Protein AF-A0A6G7VA61-F1 (afdb_monomer_lite)

Organism: NCBI:txid2699430

Secondary structure (DSSP, 8-state):
-EEPPP---STTEEEEEEEEEEEEEETTTEEEEEEEEEEEEEETTEEEEEEEEEEEEEEEE---TTEEEEEEEEEEEEEEESS---SSSTB---S---SEEEEEEEEEEEEEPSSSS---EEEEEEEEEEEE-PPPPS-TTS---

Foldseek 3Di:
DDWDDWDDLDPFKTKTKDKDWDKDDPPDFKIKIKIKMWMWIDGDQADIKIKIKIKIWMWGWDDDPQWPTKIKGKMKMKMAMPADLCDPAGRRDVDDHFRIKIKIWMKIWTWGDPPDPDIDTDMDMDIDMDTDHDDHDRHPPDDPD

Radius of gyration: 19.62 Å; chains: 1; bounding box: 44×31×59 Å

Sequence (145 aa):
MRPLYRQDLGPGQQTCGVAAEGWQALGSRLSLSGTLELHDYQGHEVADNRGMFGRLGLSYRLKRDGFAYLNMGPFIDYRRFDDNLSHFILGHGGYYSPQRDLGLGLSLDFQTLEGRLWLLKGSLYAAWRTQEQDPSPWFPLADDG

Structure (mmCIF, N/CA/C/O backbone):
data_AF-A0A6G7VA61-F1
#
_entry.id   AF-A0A6G7VA61-F1
#
loop_
_atom_site.group_PDB
_atom_site.id
_atom_site.type_symbol
_atom_site.label_atom_id
_atom_site.label_alt_id
_atom_site.label_comp_id
_atom_site.label_asym_id
_atom_site.label_entity_id
_atom_site.label_seq_id
_atom_site.pdbx_PDB_ins_code
_atom_site.Cartn_x
_atom_site.Cartn_y
_atom_site.Cartn_z
_atom_site.occupancy
_atom_site.B_iso_or_equiv
_atom_site.auth_seq_id
_atom_site.auth_comp_id
_atom_site.auth_asym_id
_atom_site.auth_atom_id
_atom_site.pdbx_PDB_model_num
ATOM 1 N N . MET A 1 1 ? -12.706 -8.164 -10.865 1.00 42.44 1 MET A N 1
ATOM 2 C CA . MET A 1 1 ? -11.954 -7.333 -11.824 1.00 42.44 1 MET A CA 1
ATOM 3 C C . MET A 1 1 ? -12.658 -6.006 -11.950 1.00 42.44 1 MET A C 1
ATOM 5 O O . MET A 1 1 ? -13.834 -5.989 -12.295 1.00 42.44 1 MET A O 1
ATOM 9 N N . ARG A 1 2 ? -11.970 -4.921 -11.606 1.00 33.16 2 ARG A N 1
ATOM 10 C CA . ARG A 1 2 ? -12.436 -3.559 -11.874 1.00 33.16 2 ARG A CA 1
ATOM 11 C C . ARG A 1 2 ? -11.537 -2.968 -12.965 1.00 33.16 2 ARG A C 1
ATOM 13 O O . ARG A 1 2 ? -10.323 -3.142 -12.859 1.00 33.16 2 ARG A O 1
ATOM 20 N N . PRO A 1 3 ? -12.094 -2.333 -14.008 1.00 35.91 3 PRO A N 1
ATOM 21 C CA . PRO A 1 3 ? -11.285 -1.576 -14.953 1.00 35.91 3 PRO A CA 1
ATOM 22 C C . PRO A 1 3 ? -10.681 -0.370 -14.225 1.00 35.91 3 PRO A C 1
ATOM 24 O O . PRO A 1 3 ? -11.387 0.324 -13.488 1.00 35.91 3 PRO A O 1
ATOM 27 N N . LEU A 1 4 ? -9.378 -0.145 -14.395 1.00 44.03 4 LEU A N 1
ATOM 28 C CA . LEU A 1 4 ? -8.726 1.067 -13.899 1.00 44.03 4 LEU A CA 1
ATOM 29 C C . LEU A 1 4 ? -9.097 2.236 -14.823 1.00 44.03 4 LEU A C 1
ATOM 31 O O . LEU A 1 4 ? -9.185 2.082 -16.040 1.00 44.03 4 LEU A O 1
ATOM 35 N N . TYR A 1 5 ? -9.417 3.386 -14.229 1.00 39.16 5 TYR A N 1
ATOM 36 C CA . TYR A 1 5 ? -9.895 4.567 -14.949 1.00 39.16 5 TYR A CA 1
ATOM 37 C C . TYR A 1 5 ? -8.766 5.208 -15.770 1.00 39.16 5 TYR A C 1
ATOM 39 O O . TYR A 1 5 ? -7.636 5.299 -15.295 1.00 39.16 5 TYR A O 1
ATOM 47 N N . ARG A 1 6 ? -9.112 5.683 -16.973 1.00 40.00 6 ARG A N 1
ATOM 48 C CA . ARG A 1 6 ? -8.244 6.403 -17.918 1.00 40.00 6 ARG A CA 1
ATOM 49 C C . ARG A 1 6 ? -7.504 7.547 -17.216 1.00 40.00 6 ARG A C 1
ATOM 51 O O . ARG A 1 6 ? -8.148 8.473 -16.723 1.00 40.00 6 ARG A O 1
ATOM 58 N N . GLN A 1 7 ? -6.175 7.498 -17.194 1.00 39.62 7 GLN A N 1
ATOM 59 C CA . GLN A 1 7 ? -5.337 8.631 -16.795 1.00 39.62 7 GLN A CA 1
ATOM 60 C C . GLN A 1 7 ? -4.510 9.087 -17.996 1.00 39.62 7 GLN A C 1
ATOM 62 O O . GLN A 1 7 ? -3.729 8.304 -18.537 1.00 39.62 7 GLN A O 1
ATOM 67 N N . ASP A 1 8 ? -4.705 10.342 -18.406 1.00 37.84 8 ASP A N 1
ATOM 68 C CA . ASP A 1 8 ? -3.910 10.992 -19.448 1.00 37.84 8 ASP A CA 1
ATOM 69 C C . ASP A 1 8 ? -2.605 11.485 -18.806 1.00 37.84 8 ASP A C 1
ATOM 71 O O . ASP A 1 8 ? -2.599 12.453 -18.043 1.00 37.84 8 ASP A O 1
ATOM 75 N N . LEU A 1 9 ? -1.504 10.776 -19.062 1.00 48.62 9 LEU A N 1
ATOM 76 C CA . LEU A 1 9 ? -0.188 11.040 -18.457 1.00 48.62 9 LEU A CA 1
ATOM 77 C C . LEU A 1 9 ? 0.726 11.921 -19.333 1.00 48.62 9 LEU A C 1
ATOM 79 O O . LEU A 1 9 ? 1.875 12.160 -18.976 1.00 48.62 9 LEU A O 1
ATOM 83 N N . GLY A 1 10 ? 0.209 12.450 -20.445 1.00 43.44 10 GLY A N 1
ATOM 84 C CA . GLY A 1 10 ? 0.925 13.294 -21.405 1.00 43.44 10 GLY A CA 1
ATOM 85 C C . GLY A 1 10 ? 0.209 13.326 -22.763 1.00 43.44 10 GLY A C 1
ATOM 86 O O . GLY A 1 10 ? -0.808 12.645 -22.930 1.00 43.44 10 GLY A O 1
ATOM 87 N N . PRO A 1 11 ? 0.686 14.112 -23.747 1.00 40.56 11 PRO A N 1
ATOM 88 C CA . PRO A 1 11 ? 0.062 14.167 -25.065 1.00 40.56 11 PRO A CA 1
ATOM 89 C C . PRO A 1 11 ? 0.225 12.821 -25.791 1.00 40.56 11 PRO A C 1
ATOM 91 O O . PRO A 1 11 ? 1.300 12.501 -26.278 1.00 40.56 11 PRO A O 1
ATOM 94 N N . GLY A 1 12 ? -0.858 12.040 -25.870 1.00 49.84 12 GLY A N 1
ATOM 95 C CA . GLY A 1 12 ? -0.956 10.856 -26.734 1.00 49.84 12 GLY A CA 1
ATOM 96 C C . GLY A 1 12 ? -0.703 9.491 -26.083 1.00 49.84 12 GLY A C 1
ATOM 97 O O . GLY A 1 12 ? -0.805 8.488 -26.788 1.00 49.84 12 GLY A O 1
ATOM 98 N N . GLN A 1 13 ? -0.430 9.418 -24.775 1.00 53.78 13 GLN A N 1
ATOM 99 C CA . GLN A 1 13 ? -0.236 8.145 -24.068 1.00 53.78 13 GLN A CA 1
ATOM 100 C C . GLN A 1 13 ? -1.526 7.690 -23.373 1.00 53.78 13 GLN A C 1
ATOM 102 O O . GLN A 1 13 ? -2.049 8.371 -22.491 1.00 53.78 13 GLN A O 1
ATOM 107 N N . GLN A 1 14 ? -2.030 6.525 -23.770 1.00 58.81 14 GLN A N 1
ATOM 108 C CA . GLN A 1 14 ? -3.190 5.858 -23.192 1.00 58.81 14 GLN A CA 1
ATOM 109 C C . GLN A 1 14 ? -2.745 4.716 -22.278 1.00 58.81 14 GLN A C 1
ATOM 111 O O . GLN A 1 14 ? -1.788 3.999 -22.558 1.00 58.81 14 GLN A O 1
ATOM 116 N N . THR A 1 15 ? -3.469 4.532 -21.178 1.00 61.81 15 THR A N 1
ATOM 117 C CA . THR A 1 15 ? -3.230 3.444 -20.227 1.00 61.81 15 THR A CA 1
ATOM 118 C C . THR A 1 15 ? -4.479 2.584 -20.122 1.00 61.81 15 THR A C 1
ATOM 120 O O . THR A 1 15 ? -5.577 3.086 -19.871 1.00 61.81 15 THR A O 1
ATOM 123 N N . CYS A 1 16 ? -4.321 1.283 -20.345 1.00 70.69 16 CYS A N 1
ATOM 124 C CA . CYS A 1 16 ? -5.367 0.289 -20.151 1.00 70.69 16 CYS A CA 1
ATOM 125 C C . CYS A 1 16 ? -4.881 -0.723 -19.117 1.00 70.69 16 CYS A C 1
ATOM 127 O O . CYS A 1 16 ? -3.758 -1.202 -19.202 1.00 70.69 16 CYS A O 1
ATOM 129 N N . GLY A 1 17 ? -5.709 -1.080 -18.137 1.00 73.81 17 GLY A N 1
ATOM 130 C CA . GLY A 1 17 ? -5.261 -1.987 -17.085 1.00 73.81 17 GLY A CA 1
ATOM 131 C C . GLY A 1 17 ? -6.378 -2.749 -16.398 1.00 73.81 17 GLY A C 1
ATOM 132 O O . GLY A 1 17 ? -7.547 -2.349 -16.401 1.00 73.81 17 GLY A O 1
ATOM 133 N N . VAL A 1 18 ? -5.995 -3.865 -15.787 1.00 79.62 18 VAL A N 1
ATOM 134 C CA . VAL A 1 18 ? -6.867 -4.715 -14.980 1.00 79.62 18 VAL A CA 1
ATOM 135 C C . VAL A 1 18 ? -6.378 -4.737 -13.540 1.00 79.62 18 VAL A C 1
ATOM 137 O O . VAL A 1 18 ? -5.198 -4.952 -13.278 1.00 79.62 18 VAL A O 1
ATOM 140 N N . ALA A 1 19 ? -7.309 -4.556 -12.602 1.00 83.81 19 ALA A N 1
ATOM 141 C CA . ALA A 1 19 ? -7.051 -4.694 -11.175 1.00 83.81 19 ALA A CA 1
ATOM 142 C C . ALA A 1 19 ? -7.840 -5.862 -10.567 1.00 83.81 19 ALA A C 1
ATOM 144 O O . ALA A 1 19 ? -9.041 -6.056 -10.828 1.00 83.81 19 ALA A O 1
ATOM 145 N N . ALA A 1 20 ? -7.163 -6.607 -9.699 1.00 86.81 20 ALA A N 1
ATOM 146 C CA . ALA A 1 20 ? -7.731 -7.580 -8.784 1.00 86.81 20 ALA A CA 1
ATOM 147 C C . ALA A 1 20 ? -7.361 -7.192 -7.347 1.00 86.81 20 ALA A C 1
ATOM 149 O O . ALA A 1 20 ? -6.193 -7.021 -7.018 1.00 86.81 20 ALA A O 1
ATOM 150 N N . GLU A 1 21 ? -8.366 -7.068 -6.488 1.00 93.00 21 GLU A N 1
ATOM 151 C CA . GLU A 1 21 ? -8.207 -6.727 -5.075 1.00 93.00 21 GLU A CA 1
ATOM 152 C C . GLU A 1 21 ? -9.018 -7.701 -4.218 1.00 93.00 21 GLU A C 1
ATOM 154 O O . GLU A 1 21 ? -10.080 -8.173 -4.636 1.00 93.00 21 GLU A O 1
ATOM 159 N N . GLY A 1 22 ? -8.523 -8.018 -3.025 1.00 92.88 22 GLY A N 1
ATOM 160 C CA . GLY A 1 22 ? -9.185 -8.941 -2.115 1.00 92.88 22 GLY A CA 1
ATOM 161 C C . GLY A 1 22 ? -8.678 -8.829 -0.685 1.00 92.88 22 GLY A C 1
ATOM 162 O O . GLY A 1 22 ? -7.584 -8.331 -0.420 1.00 92.88 22 GLY A O 1
ATOM 163 N N . TRP A 1 23 ? -9.492 -9.304 0.252 1.00 94.50 23 TRP A N 1
ATOM 164 C CA . TRP A 1 23 ? -9.124 -9.399 1.656 1.00 94.50 23 TRP A CA 1
ATOM 165 C C . TRP A 1 23 ? -9.755 -10.630 2.302 1.00 94.50 23 TRP A C 1
ATOM 167 O O . TRP A 1 23 ? -10.821 -11.093 1.903 1.00 94.50 23 TRP A O 1
ATOM 177 N N . GLN A 1 24 ? -9.084 -11.144 3.325 1.00 97.00 24 GLN A N 1
ATOM 178 C CA . GLN A 1 24 ? -9.478 -12.318 4.086 1.00 97.00 24 GLN A CA 1
ATOM 179 C C . GLN A 1 24 ? -9.349 -11.993 5.574 1.00 97.00 24 GLN A C 1
ATOM 181 O O . GLN A 1 24 ? -8.280 -11.598 6.041 1.00 97.00 24 GLN A O 1
ATOM 186 N N . ALA A 1 25 ? -10.420 -12.178 6.346 1.00 95.75 25 ALA A N 1
ATOM 187 C CA . ALA A 1 25 ? -10.326 -12.125 7.802 1.00 95.75 25 ALA A CA 1
ATOM 188 C C . ALA A 1 25 ? -9.573 -13.361 8.327 1.00 95.75 25 ALA A C 1
ATOM 190 O O . ALA A 1 25 ? -9.934 -14.498 8.028 1.00 95.75 25 ALA A O 1
ATOM 191 N N . LEU A 1 26 ? -8.544 -13.130 9.139 1.00 95.19 26 LEU A N 1
ATOM 192 C CA . LEU A 1 26 ? -7.741 -14.141 9.824 1.00 95.19 26 LEU A CA 1
ATOM 193 C C . LEU A 1 26 ? -8.120 -14.143 11.313 1.00 95.19 26 LEU A C 1
ATOM 195 O O . LEU A 1 26 ? -7.370 -13.713 12.189 1.00 95.19 26 LEU A O 1
ATOM 199 N N . GLY A 1 27 ? -9.350 -14.567 11.603 1.00 92.25 27 GLY A N 1
ATOM 200 C CA . GLY A 1 27 ? -9.932 -14.505 12.944 1.00 92.25 27 GLY A CA 1
ATOM 201 C C . GLY A 1 27 ? -10.637 -13.175 13.233 1.00 92.25 27 GLY A C 1
ATOM 202 O O . GLY A 1 27 ? -11.170 -12.526 12.338 1.00 92.25 27 GLY A O 1
ATOM 203 N N . SER A 1 28 ? -10.696 -12.779 14.509 1.00 91.69 28 SER A N 1
ATOM 204 C CA . SER A 1 28 ? -11.579 -11.683 14.955 1.00 91.69 28 SER A CA 1
ATOM 205 C C . SER A 1 28 ? -10.990 -10.275 14.829 1.00 91.69 28 SER A C 1
ATOM 207 O O . SER A 1 28 ? -11.729 -9.292 14.922 1.00 91.69 28 SER A O 1
ATOM 209 N N . ARG A 1 29 ? -9.667 -10.153 14.669 1.00 95.38 29 ARG A N 1
ATOM 210 C CA . ARG A 1 29 ? -8.967 -8.856 14.651 1.00 95.38 29 ARG A CA 1
ATOM 211 C C . ARG A 1 29 ? -7.907 -8.722 13.570 1.00 95.38 29 ARG A C 1
ATOM 213 O O . ARG A 1 29 ? -7.470 -7.605 13.343 1.00 95.38 29 ARG A O 1
ATOM 220 N N . LEU A 1 30 ? -7.484 -9.806 12.933 1.00 96.88 30 LEU A N 1
ATOM 221 C CA . LEU A 1 30 ? -6.461 -9.767 11.896 1.00 96.88 30 LEU A CA 1
ATOM 222 C C . LEU A 1 30 ? -7.124 -9.938 10.528 1.00 96.88 30 LEU A C 1
ATOM 224 O O . LEU A 1 30 ? -8.077 -10.705 10.394 1.00 96.88 30 LEU A O 1
ATOM 228 N N . SER A 1 31 ? -6.625 -9.244 9.516 1.00 96.81 31 SER A N 1
ATOM 229 C CA . SER A 1 31 ? -7.001 -9.447 8.121 1.00 96.81 31 SER A CA 1
ATOM 230 C C . SER A 1 31 ? -5.772 -9.407 7.226 1.00 96.81 31 SER A C 1
ATOM 232 O O . SER A 1 31 ? -4.848 -8.635 7.468 1.00 96.81 31 SER A O 1
ATOM 234 N N . LEU A 1 32 ? -5.789 -10.229 6.185 1.00 96.88 32 LEU A N 1
ATOM 235 C CA . LEU A 1 32 ? -4.845 -10.195 5.076 1.00 96.88 32 LEU A CA 1
ATOM 236 C C . LEU A 1 32 ? -5.513 -9.486 3.899 1.00 96.88 32 LEU A C 1
ATOM 238 O O . LEU A 1 32 ? -6.673 -9.769 3.608 1.00 96.88 32 LEU A O 1
ATOM 242 N N . SER A 1 33 ? -4.803 -8.595 3.223 1.00 95.75 33 SER A N 1
ATOM 243 C CA . SER A 1 33 ? -5.248 -7.937 1.996 1.00 95.75 33 SER A CA 1
ATOM 244 C C . SER A 1 33 ? -4.230 -8.122 0.879 1.00 95.75 33 SER A C 1
ATOM 246 O O . SER A 1 33 ? -3.032 -8.281 1.126 1.00 95.75 33 SER A O 1
ATOM 248 N N . GLY A 1 34 ? -4.724 -8.118 -0.355 1.00 94.31 34 GLY A N 1
ATOM 249 C CA . GLY A 1 34 ? -3.907 -8.237 -1.548 1.00 94.31 34 GLY A CA 1
ATOM 250 C C . GLY A 1 34 ? -4.486 -7.448 -2.712 1.00 94.31 34 GLY A C 1
ATOM 251 O O . GLY A 1 34 ? -5.696 -7.468 -2.939 1.00 94.31 34 GLY A O 1
ATOM 252 N N . THR A 1 35 ? -3.603 -6.790 -3.455 1.00 92.62 35 THR A N 1
ATOM 253 C CA . THR A 1 35 ? -3.915 -6.088 -4.699 1.00 92.62 35 THR A CA 1
ATOM 254 C C . THR A 1 35 ? -2.909 -6.506 -5.759 1.00 92.62 35 THR A C 1
ATOM 256 O O . THR A 1 35 ? -1.712 -6.585 -5.486 1.00 92.62 35 THR A O 1
ATOM 259 N N . LEU A 1 36 ? -3.400 -6.760 -6.964 1.00 88.69 36 LEU A N 1
ATOM 260 C CA . LEU A 1 36 ? -2.607 -6.990 -8.157 1.00 88.69 36 LEU A CA 1
ATOM 261 C C . LEU A 1 36 ? -3.183 -6.139 -9.285 1.00 88.69 36 LEU A C 1
ATOM 263 O O . LEU A 1 36 ? -4.378 -6.207 -9.574 1.00 88.69 36 LEU A O 1
ATOM 267 N N . GLU A 1 37 ? -2.331 -5.361 -9.929 1.00 85.31 37 GLU A N 1
ATOM 268 C CA . GLU A 1 37 ? -2.670 -4.535 -11.077 1.00 85.31 37 GLU A CA 1
ATOM 269 C C . GLU A 1 37 ? -1.711 -4.850 -12.216 1.00 85.31 37 GLU A C 1
ATOM 271 O O . GLU A 1 37 ? -0.500 -4.950 -12.012 1.00 85.31 37 GLU A O 1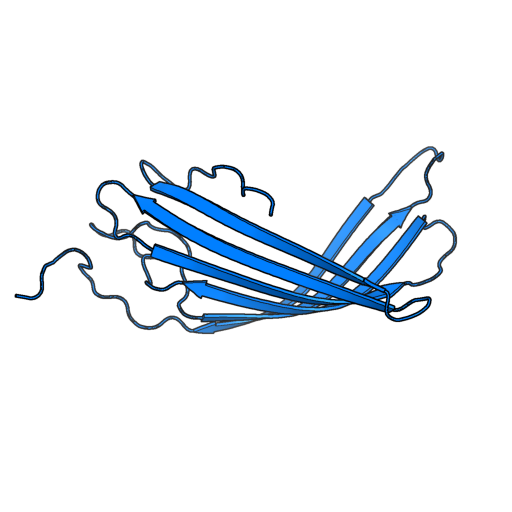
ATOM 276 N N . LEU A 1 38 ? -2.268 -4.994 -13.411 1.00 79.38 38 LEU A N 1
ATOM 277 C CA . LEU A 1 38 ? -1.527 -5.132 -14.655 1.00 79.38 38 LEU A CA 1
ATOM 278 C C . LEU A 1 38 ? -1.948 -3.983 -15.561 1.00 79.38 38 LEU A C 1
ATOM 280 O O . LEU A 1 38 ? -3.144 -3.772 -15.772 1.00 79.38 38 LEU A O 1
ATOM 284 N N . HIS A 1 39 ? -0.971 -3.255 -16.075 1.00 76.06 39 HIS A N 1
ATOM 285 C CA . HIS A 1 39 ? -1.147 -2.071 -16.900 1.00 76.06 39 HIS A CA 1
ATOM 286 C C . HIS A 1 39 ? -0.423 -2.267 -18.227 1.00 76.06 39 HIS A C 1
ATOM 288 O O . HIS A 1 39 ? 0.706 -2.751 -18.257 1.00 76.06 39 HIS A O 1
ATOM 294 N N . ASP A 1 40 ? -1.076 -1.865 -19.305 1.00 69.44 40 ASP A N 1
ATOM 295 C CA . ASP A 1 40 ? -0.547 -1.778 -20.658 1.00 69.44 40 ASP A CA 1
ATOM 296 C C . ASP A 1 40 ? -0.587 -0.292 -21.053 1.00 69.44 40 ASP A C 1
ATOM 298 O O . ASP A 1 40 ? -1.627 0.374 -20.956 1.00 69.44 40 ASP A O 1
ATOM 302 N N . TYR A 1 41 ? 0.579 0.253 -21.379 1.00 62.03 41 TYR A N 1
ATOM 303 C CA . TYR A 1 41 ? 0.789 1.646 -21.745 1.00 62.03 41 TYR A CA 1
ATOM 304 C C . TYR A 1 41 ? 0.998 1.697 -23.256 1.00 62.03 41 TYR A C 1
ATOM 306 O O . TYR A 1 41 ? 2.016 1.210 -23.737 1.00 62.03 41 TYR A O 1
ATOM 314 N N . GLN A 1 42 ? 0.062 2.312 -23.978 1.00 55.84 42 GLN A N 1
ATOM 315 C CA . GLN A 1 42 ? 0.107 2.466 -25.434 1.00 55.84 42 GLN A CA 1
ATOM 316 C C . GLN A 1 42 ? 0.223 3.947 -25.775 1.00 55.84 42 GLN A C 1
ATOM 318 O O . GLN A 1 42 ? -0.589 4.756 -25.321 1.00 55.84 42 GLN A O 1
ATOM 323 N N . GLY A 1 43 ? 1.225 4.325 -26.562 1.00 49.47 43 GLY A N 1
ATOM 324 C CA . GLY A 1 43 ? 1.441 5.705 -26.994 1.00 49.47 43 GLY A CA 1
ATOM 325 C C . GLY A 1 43 ? 1.589 5.813 -28.508 1.00 49.47 43 GLY A C 1
ATOM 326 O O . GLY A 1 43 ? 2.111 4.917 -29.159 1.00 49.47 43 GLY A O 1
ATOM 327 N N . HIS A 1 44 ? 1.141 6.926 -29.088 1.00 43.06 44 HIS A N 1
ATOM 328 C CA . HIS A 1 44 ? 1.532 7.286 -30.453 1.00 43.06 44 HIS A CA 1
ATOM 329 C C . HIS A 1 44 ? 2.951 7.881 -30.399 1.00 43.06 44 HIS A C 1
ATOM 331 O O . HIS A 1 44 ? 3.153 8.857 -29.683 1.00 43.06 44 HIS A O 1
ATOM 337 N N . GLU A 1 45 ? 3.919 7.285 -31.107 1.00 42.22 45 GLU A N 1
ATOM 338 C CA . GLU A 1 45 ? 5.351 7.676 -31.112 1.00 42.22 45 GLU A CA 1
ATOM 339 C C . GLU A 1 45 ? 6.134 7.428 -29.795 1.00 42.22 45 GLU A C 1
ATOM 341 O O . GLU A 1 45 ? 7.213 7.987 -29.590 1.00 42.22 45 GLU A O 1
ATOM 346 N N . VAL A 1 46 ? 5.635 6.548 -28.915 1.00 47.69 46 VAL A N 1
ATOM 347 C CA . VAL A 1 46 ? 6.309 6.105 -27.676 1.00 47.69 46 VAL A CA 1
ATOM 348 C C . VAL A 1 46 ? 6.250 4.579 -27.602 1.00 47.69 46 VAL A C 1
ATOM 350 O O . VAL A 1 46 ? 5.226 4.005 -27.962 1.00 47.69 46 VAL A O 1
ATOM 353 N N . ALA A 1 47 ? 7.329 3.925 -27.162 1.00 50.00 47 ALA A N 1
ATOM 354 C CA . ALA A 1 47 ? 7.363 2.468 -27.031 1.00 50.00 47 ALA A CA 1
ATOM 355 C C . ALA A 1 47 ? 6.273 1.955 -26.069 1.00 50.00 47 ALA A C 1
ATOM 357 O O . ALA A 1 47 ? 6.015 2.563 -25.023 1.00 50.00 47 ALA A O 1
ATOM 358 N N . ASP A 1 48 ? 5.645 0.835 -26.435 1.00 53.88 48 ASP A N 1
ATOM 359 C CA . ASP A 1 48 ? 4.686 0.145 -25.575 1.00 53.88 48 ASP A CA 1
ATOM 360 C C . ASP A 1 48 ? 5.388 -0.290 -24.285 1.00 53.88 48 ASP A C 1
ATOM 362 O O . ASP A 1 48 ? 6.503 -0.804 -24.321 1.00 53.88 48 ASP A O 1
ATOM 366 N N . ASN A 1 49 ? 4.744 -0.102 -23.134 1.00 57.22 49 ASN A N 1
ATOM 367 C CA . ASN A 1 49 ? 5.306 -0.521 -21.851 1.00 57.22 49 ASN A CA 1
ATOM 368 C C . ASN A 1 49 ? 4.258 -1.290 -21.059 1.00 57.22 49 ASN A C 1
ATOM 370 O O . ASN A 1 49 ? 3.068 -0.981 -21.106 1.00 57.22 49 ASN A O 1
ATOM 374 N N . ARG A 1 50 ? 4.685 -2.289 -20.295 1.00 64.44 50 ARG A N 1
ATOM 375 C CA . ARG A 1 50 ? 3.805 -3.023 -19.390 1.00 64.44 50 ARG A CA 1
ATOM 376 C C . ARG A 1 50 ? 4.278 -2.825 -17.970 1.00 64.44 50 ARG A C 1
ATOM 378 O O . ARG A 1 50 ? 5.457 -2.949 -17.660 1.00 64.44 50 ARG A O 1
ATOM 385 N N . GLY A 1 51 ? 3.334 -2.489 -17.103 1.00 71.94 51 GLY A N 1
ATOM 386 C CA . GLY A 1 51 ? 3.570 -2.299 -15.682 1.00 71.94 51 GLY A CA 1
ATOM 387 C C . GLY A 1 51 ? 2.812 -3.339 -14.878 1.00 71.94 51 GLY A C 1
ATOM 388 O O . GLY A 1 51 ? 1.645 -3.614 -15.152 1.00 71.94 51 GLY A O 1
ATOM 389 N N . MET A 1 52 ? 3.437 -3.880 -13.839 1.00 80.50 52 MET A N 1
ATOM 390 C CA . MET A 1 52 ? 2.719 -4.591 -12.788 1.00 80.50 52 MET A CA 1
ATOM 391 C C . MET A 1 52 ? 2.882 -3.874 -11.458 1.00 80.50 52 MET A C 1
ATOM 393 O O . MET A 1 52 ? 3.956 -3.367 -11.125 1.00 80.50 52 MET A O 1
ATOM 397 N N . PHE A 1 53 ? 1.822 -3.906 -10.662 1.00 85.19 53 PHE A N 1
ATOM 398 C CA . PHE A 1 53 ? 1.858 -3.526 -9.263 1.00 85.19 53 PHE A CA 1
ATOM 399 C C . PHE A 1 53 ? 1.240 -4.634 -8.418 1.00 85.19 53 PHE A C 1
ATOM 401 O O . PHE A 1 53 ? 0.143 -5.106 -8.696 1.00 85.19 53 PHE A O 1
ATOM 408 N N . GLY A 1 54 ? 1.946 -5.046 -7.375 1.00 89.88 54 GLY A N 1
ATOM 409 C CA . GLY A 1 54 ? 1.459 -5.984 -6.379 1.00 89.88 54 GLY A CA 1
ATOM 410 C C . GLY A 1 54 ? 1.588 -5.378 -4.993 1.00 89.88 54 GLY A C 1
ATOM 411 O O . GLY A 1 54 ? 2.623 -4.807 -4.664 1.00 89.88 54 GLY A O 1
ATOM 412 N N . ARG A 1 55 ? 0.568 -5.528 -4.153 1.00 94.00 55 ARG A N 1
ATOM 413 C CA . ARG A 1 55 ? 0.633 -5.177 -2.732 1.00 94.00 55 ARG A CA 1
ATOM 414 C C . ARG A 1 55 ? 0.036 -6.290 -1.893 1.00 94.00 55 ARG A C 1
ATOM 416 O O . ARG A 1 55 ? -1.031 -6.801 -2.213 1.00 94.00 55 ARG A O 1
ATOM 423 N N . LEU A 1 56 ? 0.700 -6.609 -0.789 1.00 96.31 56 LEU A N 1
ATOM 424 C CA . LEU A 1 56 ? 0.193 -7.481 0.263 1.00 96.31 56 LEU A CA 1
ATOM 425 C C . LEU A 1 56 ? 0.243 -6.735 1.594 1.00 96.31 56 LEU A C 1
ATOM 427 O O . LEU A 1 56 ? 1.233 -6.075 1.906 1.00 96.31 56 LEU A O 1
ATOM 431 N N . GLY A 1 57 ? -0.823 -6.840 2.381 1.00 96.50 57 GLY A N 1
ATOM 432 C CA . GLY A 1 57 ? -0.951 -6.153 3.662 1.00 96.50 57 GLY A CA 1
ATOM 433 C C . GLY A 1 57 ? -1.498 -7.061 4.751 1.00 96.50 57 GLY A C 1
ATOM 434 O O . GLY A 1 57 ? -2.413 -7.847 4.521 1.00 96.50 57 GLY A O 1
ATOM 435 N N . LEU A 1 58 ? -0.961 -6.932 5.959 1.00 97.38 58 LEU A N 1
ATOM 436 C CA . LEU A 1 58 ? -1.570 -7.469 7.170 1.00 97.38 58 LEU A CA 1
ATOM 437 C C . LEU A 1 58 ? -2.114 -6.302 7.981 1.00 97.38 58 LEU A C 1
ATOM 439 O O . LEU A 1 58 ? -1.400 -5.342 8.252 1.00 97.38 58 LEU A O 1
ATOM 443 N N . SER A 1 59 ? -3.368 -6.394 8.403 1.00 97.12 59 SER A N 1
ATOM 444 C CA . SER A 1 59 ? -4.018 -5.346 9.185 1.00 97.12 59 SER A CA 1
ATOM 445 C C . SER A 1 59 ? -4.596 -5.920 10.466 1.00 97.12 59 SER A C 1
ATOM 447 O O . SER A 1 59 ? -5.319 -6.914 10.457 1.00 97.12 59 SER A O 1
ATOM 449 N N . TYR A 1 60 ? -4.297 -5.268 11.580 1.00 97.81 60 TYR A N 1
ATOM 450 C CA . TYR A 1 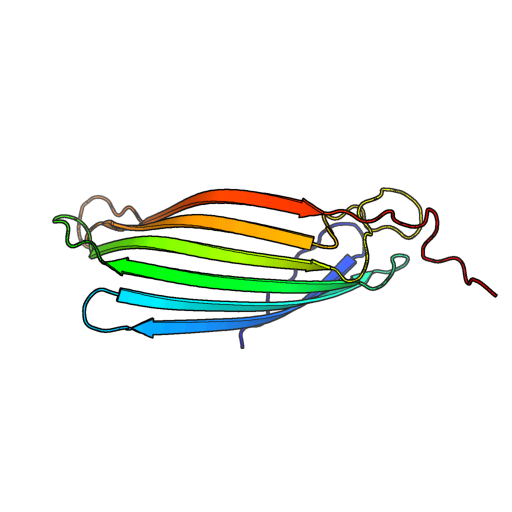60 ? -4.840 -5.558 12.893 1.00 97.81 60 TYR A CA 1
ATOM 451 C C . TYR A 1 60 ? -5.843 -4.477 13.300 1.00 97.81 60 TYR A C 1
ATOM 453 O O . TYR A 1 60 ? -5.533 -3.284 13.301 1.00 97.81 60 TYR A O 1
ATOM 461 N N . ARG A 1 61 ? -7.049 -4.899 13.678 1.00 96.75 61 ARG A N 1
ATOM 462 C CA . ARG A 1 61 ? -8.132 -4.038 14.149 1.00 96.75 61 ARG A CA 1
ATOM 463 C C . ARG A 1 61 ? -7.921 -3.671 15.614 1.00 96.75 61 ARG A C 1
ATOM 465 O O . ARG A 1 61 ? -8.137 -4.483 16.520 1.00 96.75 61 ARG A O 1
ATOM 472 N N . LEU A 1 62 ? -7.575 -2.413 15.846 1.00 95.81 62 LEU A N 1
ATOM 473 C CA . LEU A 1 62 ? -7.551 -1.785 17.156 1.00 95.81 62 LEU A CA 1
ATOM 474 C C . LEU A 1 62 ? -8.974 -1.431 17.589 1.00 95.81 62 LEU A C 1
ATOM 476 O O . LEU A 1 62 ? -9.727 -0.772 16.87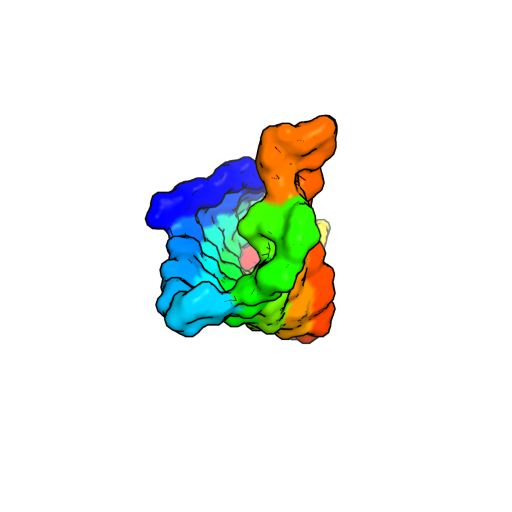3 1.00 95.81 62 LEU A O 1
ATOM 480 N N . LYS A 1 63 ? -9.345 -1.853 18.797 1.00 94.44 63 LYS A N 1
ATOM 481 C CA . LYS A 1 63 ? -10.599 -1.429 19.422 1.00 94.44 63 LYS A CA 1
ATOM 482 C C . LYS A 1 63 ? -10.339 -0.140 20.187 1.00 94.44 63 LYS A C 1
ATOM 484 O O . LYS A 1 63 ? -9.627 -0.161 21.190 1.00 94.44 63 LYS A O 1
ATOM 489 N N . ARG A 1 64 ? -10.897 0.969 19.707 1.00 93.94 64 ARG A N 1
ATOM 490 C CA . ARG A 1 64 ? -10.799 2.268 20.369 1.00 93.94 64 ARG A CA 1
ATOM 491 C C . ARG A 1 64 ? -12.146 2.970 20.341 1.00 93.94 64 ARG A C 1
ATOM 493 O O . ARG A 1 64 ? -12.756 3.093 19.282 1.00 93.94 64 ARG A O 1
ATOM 500 N N . ASP A 1 65 ? -12.579 3.448 21.500 1.00 93.75 65 ASP A N 1
ATOM 501 C CA . ASP A 1 65 ? -13.816 4.213 21.607 1.00 93.75 65 ASP A CA 1
ATOM 502 C C . ASP A 1 65 ? -13.746 5.471 20.738 1.00 93.75 65 ASP A C 1
ATOM 504 O O . ASP A 1 65 ? -12.706 6.124 20.639 1.00 93.75 65 ASP A O 1
ATOM 508 N N . GLY A 1 66 ? -14.857 5.795 20.079 1.00 92.94 66 GLY A N 1
ATOM 509 C CA . GLY A 1 66 ? -14.928 6.911 19.133 1.00 92.94 66 GLY A CA 1
ATOM 510 C C . GLY A 1 66 ? -14.568 6.554 17.688 1.00 92.94 66 GLY A C 1
ATOM 511 O O . GLY A 1 66 ? -14.843 7.364 16.801 1.00 92.94 66 GLY A O 1
ATOM 512 N N . PHE A 1 67 ? -14.055 5.347 17.426 1.00 95.38 67 PHE A N 1
ATOM 513 C CA . PHE A 1 67 ? -13.753 4.857 16.079 1.00 95.38 67 PHE A CA 1
ATOM 514 C C . PHE A 1 67 ? -14.713 3.741 15.657 1.00 95.38 67 PHE A C 1
ATOM 516 O O . PHE A 1 67 ? -14.923 2.779 16.392 1.00 95.38 67 PHE A O 1
ATOM 523 N N . ALA A 1 68 ? -15.275 3.859 14.452 1.00 95.25 68 ALA A N 1
ATOM 524 C CA . ALA A 1 68 ? -16.000 2.774 13.793 1.00 95.25 68 ALA A CA 1
ATOM 525 C C . ALA A 1 68 ? -15.027 1.660 13.378 1.00 95.25 68 ALA A C 1
ATOM 527 O O . ALA A 1 68 ? -15.291 0.475 13.580 1.00 95.25 68 ALA A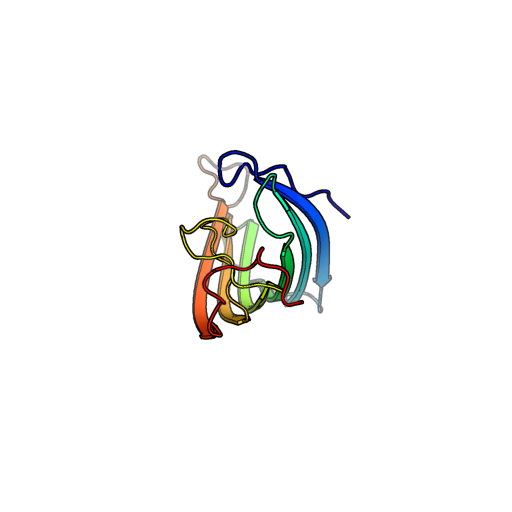 O 1
ATOM 528 N N . TYR A 1 69 ? -13.863 2.053 12.859 1.00 94.94 69 TYR A N 1
ATOM 529 C CA . TYR A 1 69 ? -12.727 1.165 12.678 1.00 94.94 69 TYR A CA 1
ATOM 530 C C . TYR A 1 69 ? -11.413 1.925 12.848 1.00 94.94 69 TYR A C 1
ATOM 532 O O . TYR A 1 69 ? -11.313 3.120 12.570 1.00 94.94 69 TYR A O 1
ATOM 540 N N . LEU A 1 70 ? -10.402 1.193 13.300 1.00 97.06 70 LEU A N 1
ATOM 541 C CA . LEU A 1 70 ? -9.021 1.636 13.390 1.00 97.06 70 LEU A CA 1
ATOM 542 C C . LEU A 1 70 ? -8.157 0.411 13.098 1.00 97.06 70 LEU A C 1
ATOM 544 O O . LEU A 1 70 ? -8.059 -0.490 13.926 1.00 97.06 70 LEU A O 1
ATOM 548 N N . ASN A 1 71 ? -7.599 0.334 11.900 1.00 97.12 71 ASN A N 1
ATOM 549 C CA . ASN A 1 71 ? -6.794 -0.789 11.444 1.00 97.12 71 ASN A CA 1
ATOM 550 C C . ASN A 1 71 ? -5.366 -0.312 11.234 1.00 97.12 71 ASN A C 1
ATOM 552 O O . ASN A 1 71 ? -5.156 0.753 10.667 1.00 97.12 71 ASN A O 1
ATOM 556 N N . MET A 1 72 ? -4.388 -1.098 11.661 1.00 97.19 72 MET A N 1
ATOM 557 C CA . MET A 1 72 ? -2.988 -0.812 11.370 1.00 97.19 72 MET A CA 1
ATOM 558 C C . MET A 1 72 ? -2.223 -2.074 11.044 1.00 97.19 72 MET A C 1
ATOM 560 O O . MET A 1 72 ? -2.546 -3.143 11.558 1.00 97.19 72 MET A O 1
ATOM 564 N N . GLY A 1 73 ? -1.170 -1.950 10.256 1.00 96.81 73 GLY A N 1
ATOM 565 C CA . GLY A 1 73 ? -0.221 -3.038 10.117 1.00 96.81 73 GLY A CA 1
ATOM 566 C C . GLY A 1 73 ? 0.706 -2.901 8.923 1.00 96.81 73 GLY A C 1
ATOM 567 O O . GLY A 1 73 ? 0.655 -1.896 8.199 1.00 96.81 73 GLY A O 1
ATOM 568 N N . PRO A 1 74 ? 1.611 -3.879 8.773 1.00 97.12 74 PRO A N 1
ATOM 569 C CA . PRO A 1 74 ? 2.627 -3.839 7.750 1.00 97.12 74 PRO A CA 1
ATOM 570 C C . PRO A 1 74 ? 2.058 -4.144 6.372 1.00 97.12 74 PRO A C 1
ATOM 572 O O . PRO A 1 74 ? 1.122 -4.930 6.214 1.00 97.12 74 PRO A O 1
ATOM 575 N N . PHE A 1 75 ? 2.688 -3.558 5.367 1.00 95.94 75 PHE A N 1
ATOM 576 C CA . PHE A 1 75 ? 2.486 -3.915 3.977 1.00 95.94 75 PHE A CA 1
ATOM 577 C C . PHE A 1 75 ? 3.822 -4.023 3.262 1.00 95.94 75 PHE A C 1
ATOM 579 O O . PHE A 1 75 ? 4.804 -3.378 3.632 1.00 95.94 75 PHE A O 1
ATOM 586 N N . ILE A 1 76 ? 3.814 -4.812 2.200 1.00 93.31 76 ILE A N 1
ATOM 587 C CA . ILE A 1 76 ? 4.856 -4.852 1.189 1.00 93.31 76 ILE A CA 1
ATOM 588 C C . ILE A 1 76 ? 4.199 -4.563 -0.156 1.00 93.31 76 ILE A C 1
ATOM 590 O O . ILE A 1 76 ? 3.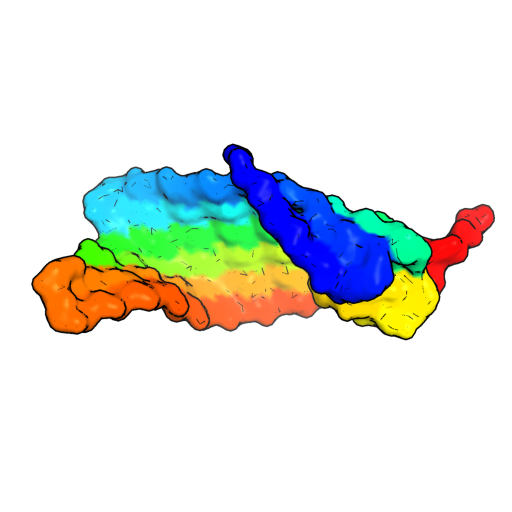118 -5.082 -0.449 1.00 93.31 76 ILE A O 1
ATOM 594 N N . ASP A 1 77 ? 4.816 -3.709 -0.957 1.00 91.44 77 ASP A N 1
ATOM 595 C CA . ASP A 1 77 ? 4.412 -3.491 -2.336 1.00 91.44 77 ASP A CA 1
ATOM 596 C C . ASP A 1 77 ? 5.589 -3.560 -3.286 1.00 91.44 77 ASP A C 1
ATOM 598 O O . ASP A 1 77 ? 6.733 -3.306 -2.923 1.00 91.44 77 ASP A O 1
ATOM 602 N N . TYR A 1 78 ? 5.275 -3.970 -4.501 1.00 84.50 78 TYR A N 1
ATOM 603 C CA . TYR A 1 78 ? 6.219 -4.168 -5.567 1.00 84.50 78 TYR A CA 1
ATOM 604 C C . TYR A 1 78 ? 5.652 -3.567 -6.841 1.00 84.50 78 TYR A C 1
ATOM 606 O O . TYR A 1 78 ? 4.514 -3.861 -7.215 1.00 84.50 78 TYR A O 1
ATOM 614 N N . ARG A 1 79 ? 6.445 -2.745 -7.517 1.00 81.69 79 ARG A N 1
ATOM 615 C CA . ARG A 1 79 ? 6.129 -2.228 -8.841 1.00 81.69 79 ARG A CA 1
ATOM 616 C C . ARG A 1 79 ? 7.281 -2.524 -9.781 1.00 81.69 79 ARG A C 1
ATOM 618 O O . ARG A 1 79 ? 8.446 -2.369 -9.427 1.00 81.69 79 ARG A O 1
ATOM 625 N N . ARG A 1 80 ? 6.939 -2.955 -10.984 1.00 72.69 80 ARG A N 1
ATOM 626 C CA . ARG A 1 80 ? 7.895 -3.201 -12.057 1.00 72.69 80 ARG A CA 1
ATOM 627 C C . ARG A 1 80 ? 7.294 -2.743 -13.368 1.00 72.69 80 ARG A C 1
ATOM 629 O O . ARG A 1 80 ? 6.108 -2.972 -13.597 1.00 72.69 80 ARG A O 1
ATOM 636 N N . PHE A 1 81 ? 8.131 -2.145 -14.198 1.00 59.81 81 PHE A N 1
ATOM 637 C CA . PHE A 1 81 ? 7.858 -1.886 -15.603 1.00 59.81 81 PHE A CA 1
ATOM 638 C C . PHE A 1 81 ? 8.807 -2.719 -16.461 1.00 59.81 81 PHE A C 1
ATOM 640 O O . PHE A 1 81 ? 9.908 -3.048 -16.007 1.00 59.81 81 PHE A O 1
ATOM 647 N N . ASP A 1 82 ? 8.361 -3.099 -17.654 1.00 57.97 82 ASP A N 1
ATOM 648 C CA . ASP A 1 82 ? 9.178 -3.865 -18.595 1.00 57.97 82 ASP A CA 1
ATOM 649 C C . ASP A 1 82 ? 10.303 -2.989 -19.174 1.00 57.97 82 ASP A C 1
ATOM 651 O O . ASP A 1 82 ? 11.450 -3.432 -19.184 1.00 57.97 82 ASP A O 1
ATOM 655 N N . ASP A 1 83 ? 10.016 -1.719 -19.493 1.00 51.59 83 ASP A N 1
ATOM 656 C CA . ASP A 1 83 ? 10.994 -0.770 -20.043 1.00 51.59 83 ASP A CA 1
ATOM 657 C C . ASP A 1 83 ? 11.119 0.529 -19.227 1.00 51.59 83 ASP A C 1
ATOM 659 O O . ASP A 1 83 ? 10.147 1.053 -18.672 1.00 51.59 83 ASP A O 1
ATOM 663 N N . ASN A 1 84 ? 12.333 1.090 -19.172 1.00 49.34 84 ASN A N 1
ATOM 664 C CA . ASN A 1 84 ? 12.613 2.370 -18.517 1.00 49.34 84 ASN A CA 1
ATOM 665 C C . ASN A 1 84 ? 12.465 3.541 -19.508 1.00 49.34 84 ASN A C 1
ATOM 667 O O . ASN A 1 84 ? 13.444 4.023 -20.065 1.00 49.34 84 ASN A O 1
ATOM 671 N N . LEU A 1 85 ? 11.239 4.035 -19.699 1.00 51.59 85 LEU A N 1
ATOM 672 C CA . LEU A 1 85 ? 10.919 5.159 -20.596 1.00 51.59 85 LEU A CA 1
ATOM 673 C C . LEU A 1 85 ? 10.857 6.516 -19.870 1.00 51.59 85 LEU A C 1
ATOM 675 O O . LEU A 1 85 ? 10.101 7.411 -20.261 1.00 51.59 85 LEU A O 1
ATOM 679 N N . SER A 1 86 ? 11.627 6.667 -18.786 1.00 47.72 86 SER A N 1
ATOM 680 C CA . SER A 1 86 ? 11.577 7.841 -17.902 1.00 47.72 86 SER A CA 1
ATOM 681 C C . SER A 1 86 ? 12.240 9.103 -18.464 1.00 47.72 86 SER A C 1
ATOM 683 O O . SER A 1 86 ? 12.124 10.174 -17.864 1.00 47.72 86 SER A O 1
ATOM 685 N N . HIS A 1 87 ? 12.923 9.013 -19.608 1.00 42.31 87 HIS A N 1
ATOM 686 C CA . HIS A 1 87 ? 13.632 10.144 -20.202 1.00 42.31 87 HIS A CA 1
ATOM 687 C C . HIS A 1 87 ? 12.709 11.021 -21.077 1.00 42.31 87 HIS A C 1
ATOM 689 O O . HIS A 1 87 ? 11.612 10.630 -21.455 1.00 42.31 87 HIS A O 1
ATOM 695 N N . PHE A 1 88 ? 13.148 12.244 -21.397 1.00 48.50 88 PHE A N 1
ATOM 696 C CA . PHE A 1 88 ? 12.395 13.228 -22.202 1.00 48.50 88 PHE A CA 1
ATOM 697 C C . PHE A 1 88 ? 12.959 13.371 -23.630 1.00 48.50 88 PHE A C 1
ATOM 699 O O . PHE A 1 88 ? 13.080 14.474 -24.160 1.00 48.50 88 PHE A O 1
ATOM 706 N N . ILE A 1 89 ? 13.376 12.257 -24.232 1.00 40.22 89 ILE A N 1
ATOM 707 C CA . ILE A 1 89 ? 13.950 12.173 -25.587 1.00 40.22 89 ILE A CA 1
ATOM 708 C C . ILE A 1 89 ? 13.008 11.388 -26.512 1.00 40.22 89 ILE A C 1
ATOM 710 O O . ILE A 1 89 ? 12.194 10.608 -26.029 1.00 40.22 89 ILE A O 1
ATOM 714 N N . LEU A 1 90 ? 13.088 11.612 -27.832 1.00 36.56 90 LEU A N 1
ATOM 715 C CA . LEU A 1 90 ? 12.243 10.946 -28.842 1.00 36.56 90 LEU A CA 1
ATOM 716 C C . LEU A 1 90 ? 12.208 9.419 -28.621 1.00 36.56 90 LEU A C 1
ATOM 718 O O . LEU A 1 90 ? 13.254 8.773 -28.594 1.00 36.56 90 LEU A O 1
ATOM 722 N N . GLY A 1 91 ? 11.004 8.863 -28.444 1.00 42.53 91 GLY A N 1
ATOM 723 C CA . GLY A 1 91 ? 10.767 7.452 -28.113 1.00 42.53 91 GLY A CA 1
ATOM 724 C C . GLY A 1 91 ? 10.572 7.141 -26.623 1.00 42.53 91 GLY A C 1
ATOM 725 O O . GLY A 1 91 ? 10.202 6.018 -26.291 1.00 42.53 91 GLY A O 1
ATOM 726 N N . HIS A 1 92 ? 10.760 8.116 -25.727 1.00 38.47 92 HIS A N 1
ATOM 727 C CA . HIS A 1 92 ? 10.490 7.995 -24.290 1.00 38.47 92 HIS A CA 1
ATOM 728 C C . HIS A 1 92 ? 9.258 8.805 -23.862 1.00 38.47 92 HIS A C 1
ATOM 730 O O . HIS A 1 92 ? 8.966 9.856 -24.427 1.00 38.47 92 HIS A O 1
ATOM 736 N N . GLY A 1 93 ? 8.537 8.322 -22.845 1.00 50.41 93 GLY A N 1
ATOM 737 C CA . GLY A 1 93 ? 7.242 8.873 -22.421 1.00 50.41 93 GLY A CA 1
ATOM 738 C C . GLY A 1 93 ? 7.300 9.897 -21.282 1.00 50.41 93 GLY A C 1
ATOM 739 O O . GLY A 1 93 ? 6.271 10.467 -20.932 1.00 50.41 93 GLY A O 1
ATOM 740 N N . GLY A 1 94 ? 8.466 10.129 -20.665 1.00 48.00 94 GLY A N 1
ATOM 741 C CA . GLY A 1 94 ? 8.606 11.065 -19.540 1.00 48.00 94 GLY A CA 1
ATOM 742 C C . GLY A 1 94 ? 7.853 10.649 -18.264 1.00 48.00 94 GLY A C 1
ATOM 743 O O . GLY A 1 94 ? 7.608 11.485 -17.392 1.00 48.0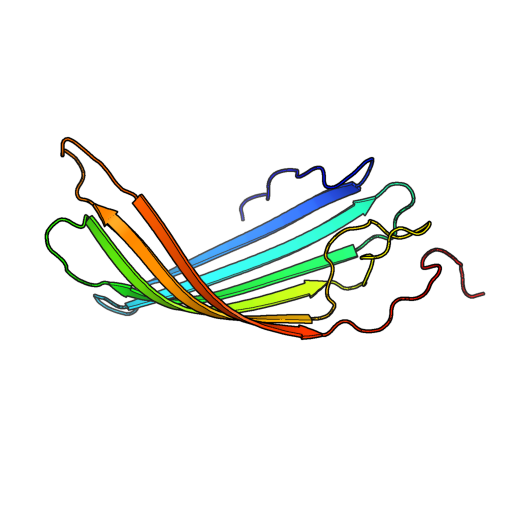0 94 GLY A O 1
ATOM 744 N N . TYR A 1 95 ? 7.471 9.371 -18.142 1.00 53.44 95 TYR A N 1
ATOM 745 C CA . TYR A 1 95 ? 6.746 8.827 -16.990 1.00 53.44 95 TYR A CA 1
ATOM 746 C C . TYR A 1 95 ? 7.659 8.002 -16.071 1.00 53.44 95 TYR A C 1
ATOM 748 O O . TYR A 1 95 ? 8.638 7.396 -16.495 1.00 53.44 95 TYR A O 1
ATOM 756 N N . TYR A 1 96 ? 7.321 7.963 -14.782 1.00 47.09 96 TYR A N 1
ATOM 757 C CA . TYR A 1 96 ? 8.062 7.222 -13.764 1.00 47.09 96 TYR A CA 1
ATOM 758 C C . TYR A 1 96 ? 7.921 5.696 -13.940 1.00 47.09 96 TYR A C 1
ATOM 760 O O . TYR A 1 96 ? 6.986 5.091 -13.413 1.00 47.09 96 TYR A O 1
ATOM 768 N N . SER A 1 97 ? 8.864 5.074 -14.654 1.00 44.91 97 SER A N 1
ATOM 769 C CA . SER A 1 97 ? 8.908 3.633 -14.959 1.00 44.91 97 SER A CA 1
ATOM 770 C C . SER A 1 97 ? 10.195 2.957 -14.436 1.00 44.91 97 SER A C 1
ATOM 772 O O . SER A 1 97 ? 11.087 2.647 -15.228 1.00 44.91 97 SER A O 1
ATOM 774 N N . PRO A 1 98 ? 10.364 2.757 -13.114 1.00 50.12 98 PRO A N 1
ATOM 775 C CA . PRO A 1 98 ? 11.514 2.017 -12.585 1.00 50.12 98 PRO A CA 1
ATOM 776 C C . PRO A 1 98 ? 11.448 0.532 -12.992 1.00 50.12 98 PRO A C 1
ATOM 778 O O . PRO A 1 98 ? 10.370 -0.066 -12.925 1.00 50.12 98 PRO A O 1
ATOM 781 N N . GLN A 1 99 ? 12.583 -0.101 -13.341 1.00 57.41 99 GLN A N 1
ATOM 782 C CA . GLN A 1 99 ? 12.612 -1.563 -13.540 1.00 57.41 99 GLN A CA 1
ATOM 783 C C . GLN A 1 99 ? 12.207 -2.306 -12.265 1.00 57.41 99 GLN A C 1
ATOM 785 O O . GLN A 1 99 ? 11.603 -3.379 -12.338 1.00 57.41 99 GLN A O 1
ATOM 790 N N . ARG A 1 100 ? 12.520 -1.753 -11.086 1.00 60.53 100 ARG A N 1
ATOM 791 C CA . ARG A 1 100 ? 12.180 -2.397 -9.822 1.00 60.53 100 ARG A CA 1
ATOM 792 C C . ARG A 1 100 ? 11.990 -1.407 -8.678 1.00 60.53 100 ARG A C 1
ATOM 794 O O . ARG A 1 100 ? 12.932 -0.737 -8.266 1.00 60.53 100 ARG A O 1
ATOM 801 N N . ASP A 1 101 ? 10.782 -1.399 -8.125 1.00 76.12 101 ASP A N 1
ATOM 802 C CA . ASP A 1 101 ? 10.394 -0.648 -6.932 1.00 76.12 101 ASP A CA 1
ATOM 803 C C . ASP A 1 101 ? 9.860 -1.609 -5.876 1.00 76.12 101 ASP A C 1
ATOM 805 O O . ASP A 1 101 ? 8.852 -2.283 -6.098 1.00 76.12 101 ASP A O 1
ATOM 809 N N . LEU A 1 102 ? 10.537 -1.687 -4.732 1.00 83.69 102 LEU A N 1
ATOM 810 C CA . LEU A 1 102 ? 10.076 -2.455 -3.582 1.00 83.69 102 LEU A CA 1
ATOM 811 C C . LEU A 1 102 ? 9.855 -1.529 -2.386 1.00 83.69 102 LEU A C 1
ATOM 813 O O . LEU A 1 102 ? 10.801 -0.936 -1.863 1.00 83.69 102 LEU A O 1
ATOM 817 N N . GLY A 1 103 ? 8.613 -1.465 -1.912 1.00 87.62 103 GLY A N 1
ATOM 818 C CA . GLY A 1 103 ? 8.209 -0.757 -0.704 1.00 87.62 103 GLY A CA 1
ATOM 819 C C . GLY A 1 103 ? 7.898 -1.711 0.447 1.00 87.62 103 GLY A C 1
ATOM 820 O O . GLY A 1 103 ? 7.154 -2.673 0.283 1.00 87.62 103 GLY A O 1
ATOM 821 N N . LEU A 1 104 ? 8.415 -1.418 1.639 1.00 90.50 104 LEU A N 1
ATOM 822 C CA . LEU A 1 104 ? 8.030 -2.065 2.895 1.00 90.50 104 LEU A CA 1
ATOM 823 C C . LEU A 1 104 ? 7.621 -0.986 3.894 1.00 90.50 104 LEU A C 1
ATOM 825 O O . LEU A 1 104 ? 8.395 -0.070 4.175 1.00 90.50 104 LEU A O 1
ATOM 829 N N . GLY A 1 105 ? 6.418 -1.081 4.450 1.00 93.75 105 GLY A N 1
ATOM 830 C CA . GLY A 1 105 ? 5.891 -0.012 5.289 1.00 93.75 105 GLY A CA 1
ATOM 831 C C . GLY A 1 105 ? 4.833 -0.430 6.289 1.00 93.75 105 GLY A C 1
ATOM 832 O O . GLY A 1 105 ? 4.487 -1.600 6.417 1.00 93.75 105 GLY A O 1
ATOM 833 N N . LEU A 1 106 ? 4.329 0.568 7.007 1.00 95.81 106 LEU A N 1
ATOM 834 C CA . LEU A 1 106 ? 3.209 0.479 7.932 1.00 95.81 106 LEU A CA 1
ATOM 835 C C . LEU A 1 106 ? 2.083 1.386 7.447 1.00 95.81 106 LEU A C 1
ATOM 837 O O . LEU A 1 106 ? 2.324 2.493 6.965 1.00 95.81 106 LEU A O 1
ATOM 841 N N . SER A 1 107 ? 0.855 0.917 7.614 1.00 95.81 107 SER A N 1
ATOM 842 C CA . SER A 1 107 ? -0.368 1.647 7.287 1.00 95.81 107 SER A CA 1
ATOM 843 C C . SER A 1 107 ? -1.271 1.778 8.512 1.00 95.81 107 SER A C 1
ATOM 845 O O . SER A 1 107 ? -1.220 0.948 9.423 1.00 95.81 107 SER A O 1
ATOM 847 N N . LEU A 1 108 ? -2.076 2.836 8.528 1.00 96.31 108 LEU A N 1
ATOM 848 C CA . LEU A 1 108 ? -3.116 3.125 9.504 1.00 96.31 108 LEU A CA 1
ATOM 849 C C . LEU A 1 108 ? -4.361 3.611 8.760 1.00 96.31 108 LEU A C 1
ATOM 851 O O . LEU A 1 108 ? -4.363 4.709 8.212 1.00 96.31 108 LEU A O 1
ATOM 855 N N . ASP A 1 109 ? -5.430 2.830 8.806 1.00 96.69 109 ASP A N 1
ATOM 856 C CA . ASP A 1 109 ? -6.737 3.175 8.256 1.00 96.69 109 ASP A CA 1
ATOM 857 C C . ASP A 1 109 ? -7.720 3.411 9.392 1.00 96.69 109 ASP A C 1
ATOM 859 O O . ASP A 1 109 ? -7.864 2.577 10.290 1.00 96.69 109 ASP A O 1
ATOM 863 N N . PHE A 1 110 ? -8.441 4.525 9.361 1.00 96.94 110 PHE A N 1
ATOM 864 C CA . PHE A 1 110 ? -9.363 4.860 10.435 1.00 96.94 110 PHE A CA 1
ATOM 865 C C . PHE A 1 110 ? -10.630 5.542 9.940 1.00 96.94 110 PHE A C 1
ATOM 867 O O . PHE A 1 110 ? -10.647 6.234 8.921 1.00 96.94 110 PHE A O 1
ATOM 874 N N . GLN A 1 111 ? -11.695 5.360 10.711 1.00 97.38 111 GLN A N 1
ATOM 875 C CA . GLN A 1 111 ? -12.923 6.128 10.590 1.00 97.38 111 GLN A CA 1
ATOM 876 C C . GLN A 1 111 ? -13.522 6.340 11.976 1.00 97.38 111 GLN A C 1
ATOM 878 O O . GLN A 1 111 ? -13.654 5.394 12.758 1.00 97.38 111 GLN A O 1
ATOM 883 N N . THR A 1 112 ? -13.896 7.578 12.284 1.00 96.38 112 THR A N 1
ATOM 884 C CA . THR A 1 112 ? -14.645 7.902 13.503 1.00 96.38 112 THR A CA 1
ATOM 885 C C . THR A 1 112 ? -16.071 7.355 13.430 1.00 96.38 112 THR A C 1
ATOM 887 O O . THR A 1 112 ? -16.560 6.985 12.365 1.00 96.38 112 THR A O 1
ATOM 890 N N . LEU A 1 113 ? -16.764 7.289 14.564 1.00 95.56 113 LEU A N 1
ATOM 891 C CA . LEU A 1 113 ? -18.166 6.867 14.587 1.00 95.56 113 LEU A CA 1
ATOM 892 C C . LEU A 1 113 ? -19.055 7.767 13.714 1.00 95.56 113 LEU A C 1
ATOM 894 O O . LEU A 1 113 ? -18.931 8.992 13.734 1.00 95.56 113 LEU A O 1
ATOM 898 N N . GLU A 1 114 ? -19.974 7.132 12.993 1.00 91.19 114 GLU A N 1
ATOM 899 C CA . GLU A 1 114 ? -21.019 7.794 12.212 1.00 91.19 114 GLU A CA 1
ATOM 900 C C . GLU A 1 114 ? -22.102 8.387 13.135 1.00 91.19 114 GLU A C 1
ATOM 902 O O . GLU A 1 114 ? -22.191 8.043 14.316 1.00 91.19 114 GLU A O 1
ATOM 907 N N . GLY A 1 115 ? -22.914 9.316 12.619 1.00 88.81 115 GLY A N 1
ATOM 908 C CA . GLY A 1 115 ? -23.999 9.947 13.388 1.00 88.81 115 GLY A CA 1
ATOM 909 C C . GLY A 1 115 ? -23.548 10.985 14.425 1.00 88.81 115 GLY A C 1
ATOM 910 O O . GLY A 1 115 ? -24.315 11.340 15.318 1.00 88.81 115 GLY A O 1
ATOM 911 N N . ARG A 1 116 ? -22.307 11.477 14.328 1.00 87.69 116 ARG A N 1
ATOM 912 C CA . ARG A 1 116 ? -21.775 12.594 15.128 1.00 87.69 116 ARG A CA 1
ATOM 913 C C . ARG A 1 116 ? -21.721 13.879 14.297 1.00 87.69 116 ARG A C 1
ATOM 915 O O . ARG A 1 116 ? -21.847 13.834 13.080 1.00 87.69 116 ARG A O 1
ATOM 922 N N . LEU A 1 117 ? -21.480 15.017 14.958 1.00 93.00 117 LEU A N 1
ATOM 923 C CA . LEU A 1 117 ? -21.330 16.328 14.304 1.00 93.00 117 LEU A CA 1
ATOM 924 C C . LEU A 1 117 ? -20.226 16.342 13.228 1.00 93.00 117 LEU A C 1
ATOM 926 O O . LEU A 1 117 ? -20.321 17.093 12.265 1.00 93.00 117 LEU A O 1
ATOM 930 N N . TRP A 1 118 ? -19.199 15.500 13.387 1.00 92.50 118 TRP A N 1
ATOM 931 C CA . TRP A 1 118 ? -18.079 15.371 12.459 1.00 92.50 118 TRP A CA 1
ATOM 932 C C . TRP A 1 118 ? -17.777 13.899 12.181 1.00 92.50 118 TRP A C 1
ATOM 934 O O . TRP A 1 118 ? -17.794 13.075 13.100 1.00 92.50 118 TRP A O 1
ATOM 944 N N . LEU A 1 119 ? -17.457 13.593 10.923 1.00 95.75 119 LEU A N 1
ATOM 945 C CA . LEU A 1 119 ? -16.961 12.294 10.478 1.00 95.75 119 LEU A CA 1
ATOM 946 C C . LEU A 1 119 ? -15.576 12.490 9.874 1.00 95.75 119 LEU A C 1
ATOM 948 O O . LEU A 1 119 ? -15.417 13.235 8.909 1.00 95.75 119 LEU A O 1
ATOM 952 N N . LEU A 1 120 ? -14.585 11.804 10.434 1.00 96.06 120 LEU A N 1
ATOM 953 C CA . LEU A 1 120 ? -13.232 11.778 9.905 1.00 96.06 120 LEU A CA 1
ATOM 954 C C . LEU A 1 120 ? -12.905 10.360 9.449 1.00 96.06 120 LEU A C 1
ATOM 956 O O . LEU A 1 120 ? -13.011 9.409 10.224 1.00 96.06 120 LEU A O 1
ATOM 960 N N . LYS A 1 121 ? -12.498 10.240 8.187 1.00 97.19 121 LYS A N 1
ATOM 961 C CA . LYS A 1 121 ? -12.032 9.007 7.560 1.00 97.19 121 LYS A CA 1
ATOM 962 C C . LYS A 1 121 ? -10.703 9.291 6.890 1.00 97.19 121 LYS A C 1
ATOM 964 O O . LYS A 1 121 ? -10.577 10.296 6.195 1.00 97.19 121 LYS A O 1
ATOM 969 N N . GLY A 1 122 ? -9.733 8.411 7.078 1.00 95.62 122 GLY A N 1
ATOM 970 C CA . GLY A 1 122 ? -8.427 8.598 6.476 1.00 95.62 122 GLY A CA 1
ATOM 971 C C . GLY A 1 122 ? -7.575 7.347 6.494 1.00 95.62 122 GLY A C 1
ATOM 972 O O . GLY A 1 122 ? -7.851 6.386 7.216 1.00 95.62 122 GLY A O 1
ATOM 973 N N . SER A 1 123 ? -6.520 7.422 5.696 1.00 95.50 123 SER A N 1
ATOM 974 C CA . SER A 1 123 ? -5.470 6.423 5.584 1.00 95.50 123 SER A CA 1
ATOM 975 C C . SER A 1 123 ? -4.133 7.146 5.676 1.00 95.50 123 SER A C 1
ATOM 977 O O . SER A 1 123 ? -3.914 8.140 4.985 1.00 95.50 123 SER A O 1
ATOM 979 N N . LEU A 1 124 ? -3.245 6.665 6.537 1.00 94.12 124 LEU A N 1
ATOM 980 C CA . LEU A 1 124 ? -1.876 7.146 6.684 1.00 94.12 124 LEU A CA 1
ATOM 981 C C . LEU A 1 124 ? -0.929 5.977 6.446 1.00 94.12 124 LEU A C 1
ATOM 983 O O . LEU A 1 124 ? -1.223 4.852 6.841 1.00 94.12 124 LEU A O 1
ATOM 987 N N . TYR A 1 125 ? 0.216 6.230 5.826 1.00 91.19 125 TYR A N 1
ATOM 988 C CA . TYR A 1 125 ? 1.240 5.209 5.658 1.00 91.19 125 TYR A CA 1
ATOM 989 C C . TYR A 1 125 ? 2.639 5.812 5.676 1.00 91.19 125 TYR A C 1
ATOM 991 O O . TYR A 1 125 ? 2.843 6.967 5.306 1.00 91.19 125 TYR A O 1
ATOM 999 N N . ALA A 1 126 ? 3.604 4.999 6.086 1.00 90.56 126 ALA A N 1
ATOM 1000 C CA . ALA A 1 126 ? 5.024 5.292 5.980 1.00 90.56 126 ALA A CA 1
ATOM 1001 C C . ALA A 1 126 ? 5.738 4.034 5.483 1.00 90.56 126 ALA A C 1
ATOM 1003 O O . ALA A 1 126 ? 5.473 2.944 5.990 1.00 90.56 126 ALA A O 1
ATOM 1004 N N . ALA A 1 127 ? 6.619 4.172 4.494 1.00 87.25 127 ALA A N 1
ATOM 1005 C CA . ALA A 1 127 ? 7.356 3.053 3.918 1.00 87.25 127 ALA A CA 1
ATOM 1006 C C . ALA A 1 127 ? 8.813 3.410 3.651 1.00 87.25 127 ALA A C 1
ATOM 1008 O O . ALA A 1 127 ? 9.124 4.527 3.241 1.00 87.25 127 ALA A O 1
ATOM 1009 N N . TRP A 1 128 ? 9.677 2.420 3.845 1.00 85.38 128 TRP A N 1
ATOM 1010 C CA . TRP A 1 128 ? 11.000 2.394 3.251 1.00 85.38 128 TRP A CA 1
ATOM 1011 C C . TRP A 1 128 ? 10.885 1.821 1.844 1.00 85.38 128 TRP A C 1
ATOM 1013 O O . TRP A 1 128 ? 10.200 0.817 1.642 1.00 85.38 128 TRP A O 1
ATOM 1023 N N . ARG A 1 129 ? 11.545 2.449 0.875 1.00 82.56 129 ARG A N 1
ATOM 1024 C CA . ARG A 1 129 ? 11.458 2.044 -0.524 1.00 82.56 129 ARG A CA 1
ATOM 1025 C C . ARG A 1 129 ? 12.845 1.966 -1.134 1.00 82.56 129 ARG A C 1
ATOM 1027 O O . ARG A 1 129 ? 13.629 2.903 -1.000 1.00 82.56 129 ARG A O 1
ATOM 1034 N N . THR A 1 130 ? 13.124 0.853 -1.795 1.00 75.00 130 THR A N 1
ATOM 1035 C CA . THR A 1 130 ? 14.354 0.651 -2.559 1.00 75.00 130 THR A CA 1
ATOM 1036 C C . THR A 1 130 ? 13.996 0.684 -4.035 1.00 75.00 130 THR A C 1
ATOM 1038 O O . THR A 1 130 ? 13.063 -0.001 -4.452 1.00 75.00 130 THR A O 1
ATOM 1041 N N . GLN A 1 131 ? 14.731 1.492 -4.796 1.00 60.09 131 GLN A N 1
ATOM 1042 C CA . GLN A 1 131 ? 14.542 1.663 -6.231 1.00 60.09 131 GLN A CA 1
ATOM 1043 C C . GLN A 1 131 ? 15.800 1.213 -6.966 1.00 60.09 131 GLN A C 1
ATOM 1045 O O . GLN A 1 131 ? 16.885 1.713 -6.666 1.00 60.09 131 GLN A O 1
ATOM 1050 N N . GLU A 1 132 ? 15.648 0.318 -7.936 1.00 56.91 132 GLU A N 1
ATOM 1051 C CA . GLU A 1 132 ? 16.686 -0.016 -8.915 1.00 56.91 132 GLU A CA 1
ATOM 1052 C C . GLU A 1 132 ? 16.217 0.473 -10.297 1.00 56.91 132 GLU A C 1
ATOM 1054 O O . GLU A 1 132 ? 15.087 0.210 -10.723 1.00 56.91 132 GLU A O 1
ATOM 1059 N N . GLN A 1 133 ? 17.072 1.247 -10.969 1.00 45.69 133 GLN A N 1
ATOM 1060 C CA . GLN A 1 133 ? 16.888 1.708 -12.347 1.00 45.69 133 GLN A CA 1
ATOM 1061 C C . GLN A 1 133 ? 18.080 1.190 -13.156 1.00 45.69 133 GLN A C 1
ATOM 1063 O O . GLN A 1 133 ? 19.203 1.657 -12.965 1.00 45.69 133 GLN A O 1
ATOM 1068 N N . ASP A 1 134 ? 17.848 0.217 -14.027 1.00 45.88 134 ASP A N 1
ATOM 1069 C CA . ASP A 1 134 ? 18.798 -0.193 -15.053 1.00 45.88 134 ASP A CA 1
ATOM 1070 C C . ASP A 1 134 ? 18.918 0.905 -16.131 1.00 45.88 134 ASP A C 1
ATOM 1072 O O . ASP A 1 134 ? 17.966 1.661 -16.393 1.00 45.88 134 ASP A O 1
ATOM 1076 N N . PRO A 1 135 ? 20.096 1.014 -16.772 1.00 42.44 135 PRO A N 1
ATOM 1077 C CA . PRO A 1 135 ? 20.340 1.975 -17.840 1.00 42.44 135 PRO A CA 1
ATOM 1078 C C . PRO A 1 135 ? 19.371 1.780 -19.012 1.00 42.44 135 PRO A C 1
ATOM 1080 O O . PRO A 1 135 ? 19.215 0.674 -19.522 1.00 42.44 135 PRO A O 1
ATOM 1083 N N . SER A 1 136 ? 18.753 2.873 -19.467 1.00 39.62 136 SER A N 1
ATOM 1084 C CA . SER A 1 136 ? 17.910 2.866 -20.662 1.00 39.62 136 SER A CA 1
ATOM 1085 C C . SER A 1 136 ? 18.708 3.223 -21.923 1.00 39.62 136 SER A C 1
ATOM 1087 O O . SER A 1 136 ? 19.531 4.146 -21.876 1.00 39.62 136 SER A O 1
ATOM 1089 N N . PRO A 1 137 ? 18.438 2.581 -23.076 1.00 48.69 137 PRO A N 1
ATOM 1090 C CA . PRO A 1 137 ? 18.959 3.031 -24.361 1.00 48.69 137 PRO A CA 1
ATOM 1091 C C . PRO A 1 137 ? 18.473 4.449 -24.700 1.00 48.69 137 PRO A C 1
ATOM 1093 O O . PRO A 1 137 ? 17.333 4.831 -24.423 1.00 48.69 137 PRO A O 1
ATOM 1096 N N . TRP A 1 138 ? 19.360 5.236 -25.315 1.00 43.31 138 TRP A N 1
ATOM 1097 C CA . TRP A 1 138 ? 19.090 6.620 -25.729 1.00 43.31 138 TRP A CA 1
ATOM 1098 C C . TRP A 1 138 ? 17.999 6.726 -26.812 1.00 43.31 138 TRP A C 1
ATOM 1100 O O . TRP A 1 138 ? 17.315 7.740 -26.873 1.00 43.31 138 TRP A O 1
ATOM 1110 N N . PHE A 1 139 ? 17.803 5.686 -27.630 1.00 47.75 139 PHE A N 1
ATOM 1111 C CA . PHE A 1 139 ? 16.800 5.650 -28.702 1.00 47.75 139 PHE A CA 1
ATOM 1112 C C . PHE A 1 139 ? 16.095 4.281 -28.728 1.00 47.75 139 PHE A C 1
ATOM 1114 O O . PHE A 1 139 ? 16.584 3.369 -29.386 1.00 47.75 139 PHE A O 1
ATOM 1121 N N . PRO A 1 140 ? 14.968 4.102 -28.016 1.00 47.88 140 PRO A N 1
ATOM 1122 C CA . PRO A 1 140 ? 14.282 2.809 -27.902 1.00 47.88 140 PRO A CA 1
ATOM 1123 C C . PRO A 1 140 ? 13.465 2.422 -29.151 1.00 47.88 140 PRO A C 1
ATOM 1125 O O . PRO A 1 140 ? 12.945 1.317 -29.211 1.00 47.88 140 PRO A O 1
ATOM 1128 N N . LEU A 1 141 ? 13.343 3.319 -30.140 1.00 46.91 141 LEU A N 1
ATOM 1129 C CA . LEU A 1 141 ? 12.628 3.092 -31.409 1.00 46.91 141 LEU A CA 1
ATOM 1130 C C . LEU A 1 141 ? 13.559 2.820 -32.603 1.00 46.91 141 LEU A C 1
ATOM 1132 O O . LEU A 1 141 ? 13.088 2.715 -33.733 1.00 46.91 141 LEU A O 1
ATOM 1136 N N . ALA A 1 142 ? 14.875 2.789 -32.394 1.00 46.94 142 ALA A N 1
ATOM 1137 C CA . ALA A 1 142 ? 15.802 2.456 -33.465 1.00 46.94 142 ALA A CA 1
ATOM 1138 C C . ALA A 1 142 ? 15.869 0.928 -33.595 1.00 46.94 142 ALA A C 1
ATOM 1140 O O . ALA A 1 142 ? 16.397 0.282 -32.695 1.00 46.94 142 ALA A O 1
ATOM 1141 N N . ASP A 1 143 ? 15.334 0.385 -34.695 1.00 44.59 143 ASP A N 1
ATOM 1142 C CA . ASP A 1 143 ? 15.572 -1.000 -35.123 1.00 44.59 143 ASP A CA 1
ATOM 1143 C C . ASP A 1 143 ? 17.084 -1.278 -35.086 1.00 44.59 143 ASP A C 1
ATOM 1145 O O . ASP A 1 143 ? 17.860 -0.670 -35.834 1.00 44.59 143 ASP A O 1
ATOM 1149 N N . ASP A 1 144 ? 17.520 -2.187 -34.220 1.00 41.84 144 ASP A N 1
ATOM 1150 C CA . ASP A 1 144 ? 18.827 -2.813 -34.324 1.00 41.84 144 ASP A CA 1
ATOM 1151 C C . ASP A 1 144 ? 18.750 -3.907 -35.397 1.00 41.84 144 ASP A C 1
ATOM 1153 O O . ASP A 1 144 ? 18.298 -5.023 -35.158 1.00 41.84 144 ASP A O 1
ATOM 1157 N N . GLY A 1 145 ? 19.130 -3.533 -36.624 1.00 40.31 145 GLY A N 1
ATOM 1158 C CA . GLY A 1 145 ? 19.209 -4.446 -37.770 1.00 40.31 145 GLY A CA 1
ATOM 1159 C C . GLY A 1 145 ? 20.078 -5.682 -37.551 1.00 40.31 145 GLY A C 1
ATOM 1160 O O . GLY A 1 145 ? 21.046 -5.618 -36.758 1.00 40.31 145 GLY A O 1
#

InterPro domains:
  IPR008410 Cellulose synthase operon C, C-terminal [PF05420] (27-141)

pLDDT: mean 73.06, std 22.4, range [33.16, 97.81]